Protein AF-X1V1P9-F1 (afdb_monomer_lite)

Structure (mmCIF, N/CA/C/O backbone):
data_AF-X1V1P9-F1
#
_entry.id   AF-X1V1P9-F1
#
loop_
_atom_site.group_PDB
_atom_site.id
_atom_site.type_symbol
_atom_site.label_atom_id
_atom_site.label_alt_id
_atom_site.label_comp_id
_atom_site.label_asym_id
_atom_site.label_entity_id
_atom_site.label_seq_id
_atom_site.pdbx_PDB_ins_code
_atom_site.Cartn_x
_atom_site.Cartn_y
_atom_site.Cartn_z
_atom_site.occupancy
_atom_site.B_iso_or_equiv
_atom_site.auth_seq_id
_atom_site.auth_comp_id
_atom_site.auth_asym_id
_atom_site.auth_atom_id
_atom_site.pdbx_PDB_model_num
ATOM 1 N N . THR A 1 1 ? -10.566 -25.689 -0.972 1.00 53.53 1 THR A N 1
ATOM 2 C CA . THR A 1 1 ? -10.232 -24.341 -0.466 1.00 53.53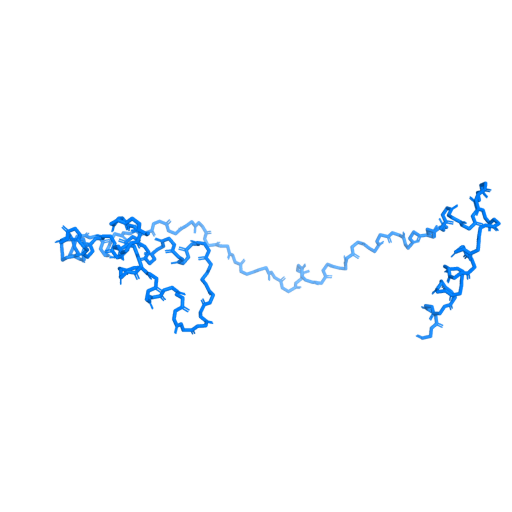 1 THR A CA 1
ATOM 3 C C . THR A 1 1 ? -10.193 -24.392 1.044 1.00 53.53 1 THR A C 1
ATOM 5 O O . THR A 1 1 ? -11.130 -24.889 1.659 1.00 53.53 1 THR A O 1
ATOM 8 N N . GLY A 1 2 ? -9.074 -23.989 1.642 1.00 82.56 2 GLY A N 1
ATOM 9 C CA . GLY A 1 2 ? -8.871 -24.098 3.091 1.00 82.56 2 GLY A CA 1
ATOM 10 C C . GLY A 1 2 ? -9.670 -23.057 3.881 1.00 82.56 2 GLY A C 1
ATOM 11 O O . GLY A 1 2 ? -10.020 -22.000 3.351 1.00 82.56 2 GLY A O 1
ATOM 12 N N . ALA A 1 3 ? -9.921 -23.317 5.167 1.00 80.75 3 ALA A N 1
ATOM 13 C CA . ALA A 1 3 ? -10.615 -22.379 6.061 1.00 80.75 3 ALA A CA 1
ATOM 14 C C . ALA A 1 3 ? -9.954 -20.984 6.081 1.00 80.75 3 ALA A C 1
ATOM 16 O O . ALA A 1 3 ? -10.637 -19.960 6.044 1.00 80.75 3 ALA A O 1
ATOM 17 N 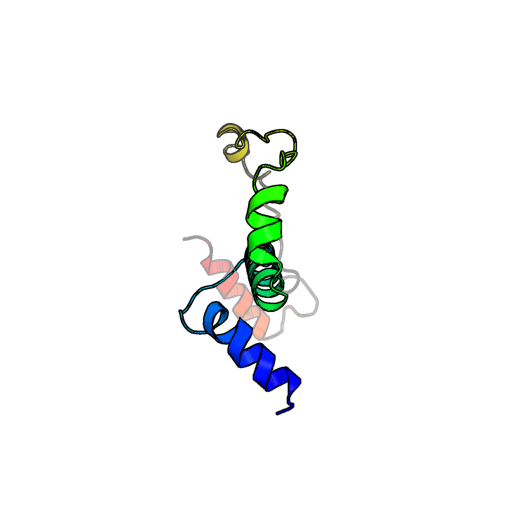N . ILE A 1 4 ? -8.619 -20.953 6.037 1.00 82.31 4 ILE A N 1
ATOM 18 C CA . ILE A 1 4 ? -7.809 -19.729 5.983 1.00 82.31 4 ILE A CA 1
ATOM 19 C C . ILE A 1 4 ? -8.086 -18.938 4.696 1.00 82.31 4 ILE A C 1
ATOM 21 O O . ILE A 1 4 ? -8.318 -17.732 4.726 1.00 82.31 4 ILE A O 1
ATOM 25 N N . GLU A 1 5 ? -8.120 -19.628 3.559 1.00 82.25 5 GLU A N 1
ATOM 26 C CA . GLU A 1 5 ? -8.303 -19.034 2.234 1.00 82.25 5 GLU A CA 1
ATOM 27 C C . GLU A 1 5 ? -9.713 -18.440 2.063 1.00 82.25 5 GLU A C 1
ATOM 29 O O . GLU A 1 5 ? -9.889 -17.338 1.536 1.00 82.25 5 GLU A O 1
ATOM 34 N N . SER A 1 6 ? -10.723 -19.134 2.596 1.00 83.62 6 SER A N 1
ATOM 35 C CA . SER A 1 6 ? -12.103 -18.643 2.705 1.00 83.62 6 SER A CA 1
ATOM 36 C C . SER A 1 6 ? -12.181 -17.347 3.522 1.00 83.62 6 SER A C 1
ATOM 38 O O . SER A 1 6 ? -12.817 -16.379 3.090 1.00 83.62 6 SER A O 1
ATOM 40 N N . ASN A 1 7 ? -11.496 -17.293 4.668 1.00 84.62 7 ASN A N 1
ATOM 41 C CA . ASN A 1 7 ? -11.518 -16.120 5.536 1.00 84.62 7 ASN A CA 1
ATOM 42 C C . ASN A 1 7 ? -10.836 -14.909 4.878 1.00 84.62 7 ASN A C 1
ATOM 44 O O . ASN A 1 7 ? -11.415 -13.823 4.823 1.00 84.62 7 ASN A O 1
ATOM 48 N N . ILE A 1 8 ? -9.658 -15.109 4.276 1.00 82.44 8 ILE A N 1
ATOM 49 C CA . ILE A 1 8 ? -8.938 -14.066 3.524 1.00 82.44 8 ILE A CA 1
ATOM 50 C C . ILE A 1 8 ? -9.813 -13.500 2.399 1.00 82.44 8 ILE A C 1
ATOM 52 O O . ILE A 1 8 ? -9.886 -12.281 2.212 1.00 82.44 8 ILE A O 1
ATOM 56 N N . ASN A 1 9 ? -10.532 -14.359 1.673 1.00 82.19 9 ASN A N 1
ATOM 57 C CA . ASN A 1 9 ? -11.426 -13.910 0.610 1.00 82.19 9 ASN A CA 1
ATOM 58 C C . ASN A 1 9 ? -12.580 -13.035 1.125 1.00 82.19 9 ASN A C 1
ATOM 60 O O . ASN A 1 9 ? -12.898 -12.014 0.505 1.00 82.19 9 ASN A O 1
ATOM 64 N N . LYS A 1 10 ? -13.186 -13.385 2.265 1.00 82.75 10 LYS A N 1
ATOM 65 C CA . LYS A 1 10 ? -14.269 -12.586 2.866 1.00 82.75 10 LYS A CA 1
ATOM 66 C C . LYS A 1 10 ? -13.762 -11.232 3.365 1.00 82.75 10 LYS A C 1
ATOM 68 O O . LYS A 1 10 ? -14.375 -10.198 3.090 1.00 82.75 10 LYS A O 1
ATOM 73 N N . VAL A 1 11 ? -12.622 -11.239 4.049 1.00 81.44 11 VAL A N 1
ATOM 74 C CA . VAL A 1 11 ? -12.079 -10.070 4.747 1.00 81.44 11 VAL A CA 1
ATOM 75 C C . VAL A 1 11 ? -11.400 -9.077 3.797 1.00 81.44 11 VAL A C 1
ATOM 77 O O . VAL A 1 11 ? -11.608 -7.864 3.911 1.00 81.44 11 VAL A O 1
ATOM 80 N N . ILE A 1 12 ? -10.585 -9.580 2.866 1.00 82.56 12 ILE A N 1
ATOM 81 C CA . ILE A 1 12 ? -9.637 -8.775 2.081 1.00 82.56 12 ILE A CA 1
ATOM 82 C C . ILE A 1 12 ? -10.066 -8.708 0.611 1.00 82.56 12 ILE A C 1
ATOM 84 O O . ILE A 1 12 ? -10.162 -7.617 0.041 1.00 82.56 12 ILE A O 1
ATOM 88 N N . ALA A 1 13 ? -10.372 -9.844 -0.025 1.00 81.38 13 ALA A N 1
ATOM 89 C CA . ALA A 1 13 ? -10.554 -9.888 -1.482 1.00 81.38 13 ALA A CA 1
ATOM 90 C C . ALA A 1 13 ? -11.738 -9.043 -1.984 1.00 81.38 13 ALA A C 1
ATOM 92 O O . ALA A 1 13 ? -11.673 -8.484 -3.082 1.00 81.38 13 ALA A O 1
ATOM 93 N N . SER A 1 14 ? -12.788 -8.879 -1.173 1.00 78.19 14 SER A N 1
ATOM 94 C CA . SER A 1 14 ? -13.931 -8.010 -1.486 1.00 78.19 14 SER A CA 1
ATOM 95 C C . SER A 1 14 ? -13.532 -6.544 -1.701 1.00 78.19 14 SER A C 1
ATOM 97 O O . SER A 1 14 ? -14.086 -5.883 -2.579 1.00 78.19 14 SER A O 1
ATOM 99 N N . ARG A 1 15 ? -12.540 -6.042 -0.953 1.00 76.81 15 ARG A N 1
ATOM 100 C CA . ARG A 1 15 ? -12.016 -4.673 -1.087 1.00 76.81 15 ARG A CA 1
ATOM 101 C C . ARG A 1 15 ? -10.963 -4.539 -2.182 1.00 76.81 15 ARG A C 1
ATOM 103 O O . ARG A 1 15 ? -10.900 -3.494 -2.818 1.00 76.81 15 ARG A O 1
ATOM 110 N N . PHE A 1 16 ? -10.165 -5.579 -2.409 1.00 77.94 16 PHE A N 1
ATOM 111 C CA . PHE A 1 16 ? -9.043 -5.528 -3.348 1.00 77.94 16 PHE A CA 1
ATOM 112 C C . PHE A 1 16 ? -9.420 -5.850 -4.795 1.00 77.94 16 PHE A C 1
ATOM 114 O O . PHE A 1 16 ? -8.920 -5.195 -5.701 1.00 77.94 16 PHE A O 1
ATOM 121 N N . LYS A 1 17 ? -10.283 -6.847 -5.033 1.00 72.88 17 LYS A N 1
ATOM 122 C CA . LYS A 1 17 ? -10.514 -7.393 -6.384 1.00 72.88 17 LYS A CA 1
ATOM 123 C C . LYS A 1 17 ? -11.822 -6.949 -7.043 1.00 72.88 17 LYS A C 1
ATOM 125 O O . LYS A 1 17 ? -11.896 -6.929 -8.264 1.00 72.88 17 LYS A O 1
ATOM 130 N N . LYS A 1 18 ? -12.861 -6.580 -6.288 1.00 66.62 18 LYS A N 1
ATOM 131 C CA . LYS A 1 18 ? -14.224 -6.435 -6.846 1.00 66.62 18 LYS A CA 1
ATOM 132 C C . LYS A 1 18 ? -14.541 -5.100 -7.547 1.00 66.62 18 LYS A C 1
ATOM 134 O O . LYS A 1 18 ? -15.692 -4.889 -7.904 1.00 66.62 18 LYS A O 1
ATOM 139 N N . ARG A 1 19 ? -13.582 -4.183 -7.737 1.00 63.44 19 ARG A N 1
ATOM 140 C CA . ARG A 1 19 ? -13.871 -2.828 -8.271 1.00 63.44 19 ARG A CA 1
ATOM 141 C C . ARG A 1 19 ? -12.979 -2.345 -9.421 1.00 63.44 19 ARG A C 1
ATOM 143 O O . ARG A 1 19 ? -12.952 -1.149 -9.677 1.00 63.44 19 ARG A O 1
ATOM 150 N N . GLY A 1 20 ? -12.218 -3.222 -10.083 1.00 69.12 20 GLY A N 1
ATOM 151 C CA . GLY A 1 20 ? -11.281 -2.784 -11.134 1.00 69.12 20 GLY A CA 1
ATOM 152 C C . GLY A 1 20 ? -10.197 -1.821 -10.621 1.00 69.12 20 GLY A C 1
ATOM 153 O O . GLY A 1 20 ? -9.628 -1.053 -11.384 1.00 69.12 20 GLY A O 1
ATOM 154 N N . MET A 1 21 ? -9.937 -1.834 -9.310 1.00 74.25 21 MET A N 1
ATOM 155 C CA . MET A 1 21 ? -8.963 -0.963 -8.659 1.00 74.25 21 MET A CA 1
ATOM 156 C C . MET A 1 21 ? -7.589 -1.629 -8.661 1.00 74.25 21 MET A C 1
ATOM 158 O O . MET A 1 21 ? -7.439 -2.754 -8.185 1.00 74.25 21 MET A O 1
ATOM 162 N N . SER A 1 22 ? -6.574 -0.912 -9.137 1.00 74.94 22 SER A N 1
ATOM 163 C CA . SER A 1 22 ? -5.168 -1.285 -8.985 1.00 74.94 22 SER A CA 1
ATOM 164 C C . SER A 1 22 ? -4.554 -0.525 -7.812 1.00 74.94 22 SER A C 1
ATOM 166 O O . SER A 1 22 ? -4.547 0.706 -7.797 1.00 74.94 22 SER A O 1
ATOM 168 N N . TRP A 1 23 ? -4.007 -1.247 -6.837 1.00 82.69 23 TRP A N 1
ATOM 169 C CA . TRP A 1 23 ? -3.345 -0.652 -5.676 1.00 82.69 23 TRP A CA 1
ATOM 170 C C . TRP A 1 23 ? -1.829 -0.729 -5.832 1.00 82.69 23 TRP A C 1
ATOM 172 O O . TRP A 1 23 ? -1.285 -1.779 -6.174 1.00 82.69 23 TRP A O 1
ATOM 182 N N . SER A 1 24 ? -1.121 0.359 -5.516 1.00 88.50 24 SER A N 1
ATOM 183 C CA . SER A 1 24 ? 0.329 0.279 -5.317 1.00 88.50 24 SER A CA 1
ATOM 184 C C . SER A 1 24 ? 0.638 -0.636 -4.126 1.00 88.50 24 SER A C 1
ATOM 186 O O . SER A 1 24 ? -0.165 -0.740 -3.196 1.00 88.50 24 SER A O 1
ATOM 188 N N . LYS A 1 25 ? 1.821 -1.267 -4.095 1.00 88.00 25 LYS A N 1
ATOM 189 C CA . LYS A 1 25 ? 2.229 -2.138 -2.969 1.00 88.00 25 LYS A CA 1
ATOM 190 C C . LYS A 1 25 ? 2.089 -1.436 -1.611 1.00 88.00 25 LYS A C 1
ATOM 192 O O . LYS A 1 25 ? 1.616 -2.033 -0.650 1.00 88.00 25 LYS A O 1
ATOM 197 N N . LYS A 1 26 ? 2.447 -0.146 -1.548 1.00 89.38 26 LYS A N 1
ATOM 198 C CA . LYS A 1 26 ? 2.312 0.674 -0.334 1.00 89.38 26 LYS A CA 1
ATOM 199 C C . LYS A 1 26 ? 0.847 0.899 0.050 1.00 89.38 26 LYS A C 1
ATOM 201 O O . LYS A 1 26 ? 0.507 0.741 1.217 1.00 89.38 26 LYS A O 1
ATOM 206 N N . GLY A 1 27 ? -0.014 1.225 -0.917 1.00 87.19 27 GLY A N 1
ATOM 207 C CA . GLY A 1 27 ? -1.447 1.420 -0.673 1.00 87.19 27 GLY A CA 1
ATOM 208 C C . GLY A 1 27 ? -2.143 0.136 -0.219 1.00 87.19 27 GLY A C 1
ATOM 209 O O . GLY A 1 27 ? -2.916 0.156 0.735 1.00 87.19 27 GLY A O 1
ATOM 210 N N . ALA A 1 28 ? -1.797 -0.995 -0.837 1.00 89.06 28 ALA A N 1
ATOM 211 C CA . ALA A 1 28 ? -2.280 -2.313 -0.440 1.00 89.06 28 ALA A CA 1
ATOM 212 C C . ALA A 1 28 ? -1.913 -2.647 1.014 1.00 89.06 28 ALA A C 1
ATOM 214 O O . ALA A 1 28 ? -2.766 -3.054 1.799 1.00 89.06 28 ALA A O 1
ATOM 215 N N . LEU A 1 29 ? -0.653 -2.424 1.389 1.00 90.50 29 LEU A N 1
ATOM 216 C CA . LEU A 1 29 ? -0.166 -2.693 2.740 1.00 90.50 29 LEU A CA 1
ATOM 217 C C . LEU A 1 29 ? -0.839 -1.791 3.785 1.00 90.50 29 LEU A C 1
ATOM 219 O O . LEU A 1 29 ? -1.216 -2.269 4.852 1.00 90.50 29 LEU A O 1
ATOM 223 N N . ALA A 1 30 ? -1.045 -0.509 3.471 1.00 88.81 30 ALA A N 1
ATOM 224 C CA . ALA A 1 30 ? -1.767 0.408 4.351 1.00 88.81 30 ALA A CA 1
ATOM 225 C C . ALA A 1 30 ? -3.218 -0.050 4.590 1.00 88.81 30 ALA A C 1
ATOM 227 O O . ALA A 1 30 ? -3.675 -0.083 5.731 1.00 88.81 30 ALA A O 1
ATOM 228 N N . LEU A 1 31 ? -3.921 -0.470 3.534 1.00 88.31 31 LEU A N 1
ATOM 229 C CA . LEU A 1 31 ? -5.282 -1.004 3.647 1.00 88.31 31 LEU A CA 1
ATOM 230 C C . LEU A 1 31 ? -5.348 -2.300 4.459 1.00 88.31 31 LEU A C 1
ATOM 232 O O . LEU A 1 31 ? -6.293 -2.487 5.225 1.00 88.31 31 LEU A O 1
ATOM 236 N N . LEU A 1 32 ? -4.365 -3.187 4.290 1.00 90.31 32 LEU A N 1
ATOM 237 C CA . LEU A 1 32 ? -4.268 -4.425 5.062 1.00 90.31 32 LEU A CA 1
ATOM 238 C C . LEU A 1 32 ? -4.130 -4.139 6.555 1.00 90.31 32 LEU A C 1
ATOM 240 O O . LEU A 1 32 ? -4.906 -4.685 7.331 1.00 90.31 32 LEU A O 1
ATOM 244 N N . LYS A 1 33 ? -3.231 -3.227 6.939 1.00 89.88 33 LYS A N 1
ATOM 245 C CA . LYS A 1 33 ? -3.049 -2.831 8.343 1.00 89.88 33 LYS A CA 1
ATOM 246 C C . LYS A 1 33 ? -4.326 -2.275 8.968 1.00 89.88 33 LYS A C 1
ATOM 248 O O . LYS A 1 33 ? -4.665 -2.625 10.088 1.00 89.88 33 LYS A O 1
ATOM 253 N N . VAL A 1 34 ? -5.066 -1.445 8.231 1.00 89.12 34 VAL A N 1
ATOM 254 C CA . VAL A 1 34 ? -6.368 -0.934 8.696 1.00 89.12 34 VAL A CA 1
ATOM 255 C C . VAL A 1 34 ? -7.370 -2.073 8.892 1.00 89.12 34 VAL A C 1
ATOM 257 O O . VAL A 1 34 ? -8.127 -2.085 9.854 1.00 89.12 34 VAL A O 1
ATOM 260 N N . LYS A 1 35 ? -7.408 -3.045 7.976 1.00 88.94 35 LYS A N 1
ATOM 261 C CA . LYS A 1 35 ? -8.312 -4.194 8.103 1.00 88.94 35 LYS A CA 1
ATOM 262 C C . LYS A 1 35 ? -7.948 -5.098 9.276 1.00 88.94 35 LYS A C 1
ATOM 264 O O . LYS A 1 35 ? -8.852 -5.555 9.963 1.00 88.94 35 LYS A O 1
ATOM 269 N N . GLU A 1 36 ? -6.663 -5.328 9.492 1.00 90.62 36 GLU A N 1
ATOM 270 C CA . GLU A 1 36 ? -6.128 -6.099 10.611 1.00 90.62 36 GLU A CA 1
ATOM 271 C C . GLU A 1 36 ? -6.550 -5.502 11.960 1.00 90.62 36 GLU A C 1
ATOM 273 O O . GLU A 1 36 ? -7.161 -6.204 12.761 1.00 90.62 36 GLU A O 1
ATOM 278 N N . THR A 1 37 ? -6.356 -4.196 12.176 1.00 90.31 37 THR A N 1
ATOM 279 C CA . THR A 1 37 ? -6.735 -3.542 13.444 1.00 90.31 37 THR A CA 1
ATOM 280 C C . THR A 1 37 ? -8.242 -3.554 13.698 1.00 90.31 37 THR A C 1
ATOM 282 O O . THR A 1 37 ? -8.670 -3.677 14.844 1.00 90.31 37 THR A O 1
ATOM 285 N N . ILE A 1 38 ? -9.064 -3.486 12.645 1.00 90.12 38 ILE A N 1
ATOM 286 C CA . ILE A 1 38 ? -10.524 -3.634 12.761 1.00 90.12 38 ILE A CA 1
ATOM 287 C C . ILE A 1 38 ? -10.900 -5.046 13.226 1.00 90.12 38 ILE A C 1
ATOM 289 O O . ILE A 1 38 ? -11.759 -5.192 14.090 1.00 90.12 38 ILE A O 1
ATOM 293 N N . ILE A 1 39 ? -10.275 -6.085 12.668 1.00 89.31 39 ILE A N 1
ATOM 294 C CA . ILE A 1 39 ? -10.582 -7.485 13.011 1.00 89.31 39 ILE A CA 1
ATOM 295 C C . ILE A 1 39 ? -10.095 -7.829 14.413 1.00 89.31 39 ILE A C 1
ATOM 297 O O . ILE A 1 39 ? -10.784 -8.545 15.134 1.00 89.31 39 ILE A O 1
ATOM 301 N N . ASN A 1 40 ? -8.944 -7.286 14.806 1.00 91.31 40 ASN A N 1
ATOM 302 C CA . ASN A 1 40 ? -8.397 -7.463 16.146 1.00 91.31 40 ASN A CA 1
ATOM 303 C C . ASN A 1 40 ? -9.178 -6.668 17.211 1.00 91.31 40 ASN A C 1
ATOM 305 O O . ASN A 1 40 ? -8.906 -6.818 18.396 1.00 91.31 40 ASN A O 1
ATOM 309 N N . GLY A 1 41 ? -10.143 -5.820 16.820 1.00 93.12 41 GLY A N 1
ATOM 310 C CA . GLY A 1 41 ? -10.900 -4.967 17.745 1.00 93.12 41 GLY A CA 1
ATOM 311 C C . GLY A 1 41 ? -10.088 -3.798 18.315 1.00 93.12 41 GLY A C 1
ATOM 312 O O . GLY A 1 41 ? -10.527 -3.114 19.232 1.00 93.12 41 GLY A O 1
ATOM 313 N N . GLU A 1 42 ? -8.907 -3.541 17.760 1.00 93.19 42 GLU A N 1
ATOM 314 C CA . GLU A 1 42 ? -7.970 -2.511 18.217 1.00 93.19 42 GLU A CA 1
ATOM 315 C C . GLU A 1 42 ? -8.187 -1.169 17.509 1.00 93.19 42 GLU A C 1
ATOM 317 O O . GLU A 1 42 ? -7.507 -0.188 17.814 1.00 93.19 42 GLU A O 1
ATOM 322 N N . TRP A 1 43 ? -9.125 -1.115 16.557 1.00 91.06 43 TRP A N 1
ATOM 323 C CA . TRP A 1 43 ? -9.388 0.066 15.740 1.00 91.06 43 TRP A CA 1
ATOM 324 C C . TRP A 1 43 ? -9.658 1.315 16.577 1.00 91.06 43 TRP A C 1
ATOM 326 O O . TRP A 1 43 ? -9.016 2.337 16.353 1.00 91.06 43 TRP A O 1
ATOM 336 N N . ASP A 1 44 ? -10.560 1.241 17.557 1.00 90.81 44 ASP A N 1
ATOM 337 C CA . ASP A 1 44 ? -10.919 2.399 18.382 1.00 90.81 44 ASP A CA 1
ATOM 338 C C . ASP A 1 44 ? -9.754 2.880 19.250 1.00 90.81 44 ASP A C 1
ATOM 340 O O . ASP A 1 44 ? -9.550 4.086 19.410 1.00 90.81 44 ASP A O 1
ATOM 344 N N . THR A 1 45 ? -8.965 1.946 19.785 1.00 90.06 45 THR A N 1
ATOM 345 C CA . THR A 1 45 ? -7.769 2.253 20.575 1.00 90.06 45 THR A CA 1
ATOM 346 C C . THR A 1 45 ? -6.729 2.947 19.706 1.00 90.06 45 THR A C 1
ATOM 348 O O . THR A 1 45 ? -6.281 4.040 20.048 1.00 90.06 45 THR A O 1
ATOM 351 N N . TRP A 1 46 ? -6.404 2.361 18.552 1.00 87.88 46 TRP A N 1
ATOM 352 C CA . TRP A 1 46 ? -5.468 2.929 17.583 1.00 87.88 46 TRP A CA 1
ATOM 353 C C . TRP A 1 46 ? -5.933 4.300 17.079 1.00 87.88 46 TRP A C 1
ATOM 355 O O . TRP A 1 46 ? -5.143 5.237 16.995 1.00 87.88 46 TRP A O 1
ATOM 365 N N . TRP A 1 47 ? -7.226 4.460 16.790 1.00 85.75 47 TRP A N 1
ATOM 366 C CA . TRP A 1 47 ? -7.780 5.718 16.290 1.00 85.75 47 TRP A CA 1
ATOM 367 C C . TRP A 1 47 ? -7.639 6.865 17.294 1.00 85.75 47 TRP A C 1
ATOM 369 O O . TRP A 1 47 ? -7.391 8.002 16.891 1.00 85.75 47 TRP A O 1
ATOM 379 N N . LYS A 1 48 ? -7.780 6.576 18.592 1.00 87.00 48 LYS A N 1
ATOM 380 C CA . LYS A 1 48 ? -7.677 7.573 19.667 1.00 87.00 48 LYS A CA 1
ATOM 381 C C . LYS A 1 48 ? -6.234 7.922 20.028 1.00 87.00 48 LYS A C 1
ATOM 383 O O . LYS A 1 48 ? -5.977 9.065 20.382 1.00 87.00 48 LYS A O 1
ATOM 388 N N . THR A 1 49 ? -5.308 6.967 19.968 1.00 84.94 49 THR A N 1
ATOM 389 C CA . THR A 1 49 ? -3.923 7.168 20.438 1.00 84.94 49 THR A CA 1
ATOM 390 C C . THR A 1 49 ? -2.940 7.468 19.314 1.00 84.94 49 THR A C 1
ATOM 392 O O . THR A 1 49 ? -2.001 8.243 19.491 1.00 84.94 49 THR A O 1
ATOM 395 N N . GLU A 1 50 ? -3.134 6.853 18.152 1.00 79.00 50 GLU A N 1
ATOM 396 C CA . GLU A 1 50 ? -2.114 6.781 17.113 1.00 79.00 50 GLU A CA 1
ATOM 397 C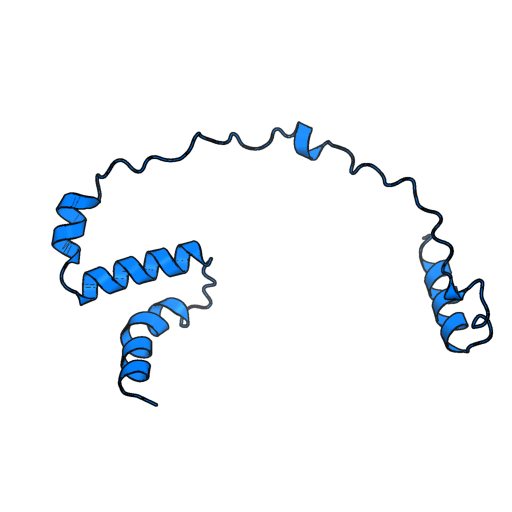 C . GLU A 1 50 ? -2.338 7.781 15.979 1.00 79.00 50 GLU A C 1
ATOM 399 O O . GLU A 1 50 ? -1.389 8.186 15.309 1.00 79.00 50 GLU A O 1
ATOM 404 N N . ARG A 1 51 ? -3.592 8.184 15.745 1.00 73.06 51 ARG A N 1
ATOM 405 C CA . ARG A 1 51 ? -3.973 9.032 14.604 1.00 73.06 51 ARG A CA 1
ATOM 406 C C . ARG A 1 51 ? -3.204 10.351 14.565 1.00 73.06 51 ARG A C 1
ATOM 408 O O . ARG A 1 51 ? -2.865 10.827 13.485 1.00 73.06 51 ARG A O 1
ATO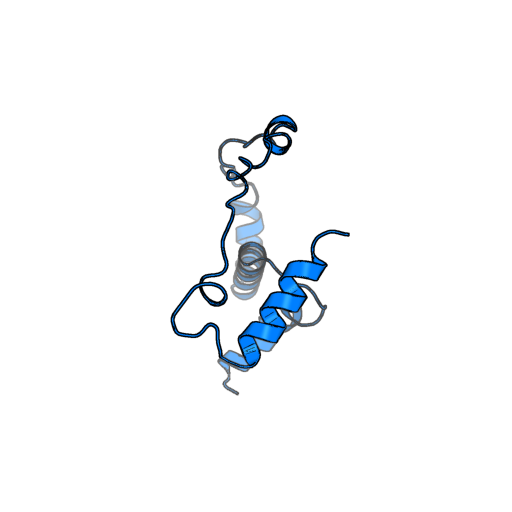M 415 N N . GLU A 1 52 ? -2.943 10.925 15.734 1.00 76.12 52 GLU A N 1
ATOM 416 C CA . GLU A 1 52 ? -2.230 12.194 15.891 1.00 76.12 52 GLU A CA 1
ATOM 417 C C . GLU A 1 52 ? -0.715 12.020 16.025 1.00 76.12 52 GLU A C 1
ATOM 419 O O . GLU A 1 52 ? 0.002 13.009 16.206 1.00 76.12 52 GLU A O 1
ATOM 424 N N . ARG A 1 53 ? -0.185 10.789 15.916 1.00 76.69 53 ARG A N 1
ATOM 425 C CA . ARG A 1 53 ? 1.266 10.605 15.945 1.00 76.69 53 ARG A CA 1
ATOM 426 C C . ARG A 1 53 ? 1.896 11.440 14.849 1.00 76.69 53 ARG A C 1
ATOM 428 O O . ARG A 1 53 ? 1.552 11.333 13.673 1.00 76.69 53 ARG A O 1
ATOM 435 N N . ASN A 1 54 ? 2.864 12.253 15.259 1.00 72.19 54 ASN A N 1
ATOM 436 C CA . ASN A 1 54 ? 3.654 13.050 14.347 1.00 72.19 54 ASN A CA 1
ATOM 437 C C . ASN A 1 54 ? 4.429 12.101 13.423 1.00 72.19 54 ASN A C 1
ATOM 439 O O . ASN A 1 54 ? 5.462 11.535 13.793 1.00 72.19 54 ASN A O 1
ATOM 443 N N . ILE A 1 55 ? 3.893 11.878 12.222 1.00 73.75 55 ILE A N 1
ATOM 444 C CA . ILE A 1 55 ? 4.599 11.143 11.183 1.00 73.75 55 ILE A CA 1
ATOM 445 C C . ILE A 1 55 ? 5.778 12.028 10.810 1.00 73.75 55 ILE A C 1
ATOM 447 O O . ILE A 1 55 ? 5.594 13.089 10.215 1.00 73.75 55 ILE A O 1
ATOM 451 N N . LYS A 1 56 ? 6.993 11.591 11.154 1.00 75.94 56 LYS A N 1
ATOM 452 C CA . LYS A 1 56 ? 8.220 12.216 10.660 1.00 75.94 56 LYS A CA 1
ATOM 453 C C . LYS A 1 56 ? 8.267 12.012 9.150 1.00 75.94 56 LYS A C 1
ATOM 455 O O . LYS A 1 56 ? 8.810 11.025 8.655 1.00 75.94 56 LYS A O 1
ATOM 460 N N . VAL A 1 57 ? 7.641 12.920 8.411 1.00 71.19 57 VAL A N 1
ATOM 461 C CA . VAL A 1 57 ? 7.780 12.978 6.964 1.00 71.19 57 VAL A CA 1
ATOM 462 C C . VAL A 1 57 ? 9.251 13.292 6.714 1.00 71.19 57 VAL A C 1
ATOM 464 O O . VAL A 1 57 ? 9.799 14.235 7.285 1.00 71.19 57 VAL A O 1
ATOM 467 N N . GLY A 1 58 ? 9.930 12.446 5.934 1.00 70.50 58 GLY A N 1
ATOM 468 C CA . GLY A 1 58 ? 11.314 12.710 5.542 1.00 70.50 58 GLY A CA 1
ATOM 469 C C . GLY A 1 58 ? 11.435 14.097 4.905 1.00 70.50 58 GLY A C 1
ATOM 470 O O . GLY A 1 58 ? 10.437 14.650 4.444 1.00 70.50 58 GLY A O 1
ATOM 471 N N . LYS A 1 59 ? 12.653 14.660 4.880 1.00 78.69 59 LYS A N 1
ATOM 472 C CA . LYS A 1 59 ? 12.912 15.994 4.310 1.00 78.69 59 LYS A CA 1
ATOM 473 C C . LYS A 1 59 ? 12.140 16.169 2.997 1.00 78.69 59 LYS A C 1
ATOM 475 O O . LYS A 1 59 ? 12.280 15.338 2.097 1.00 78.69 59 LYS A O 1
ATOM 480 N N . TYR A 1 60 ? 11.322 17.222 2.926 1.00 78.12 60 TYR A N 1
ATOM 481 C CA . TYR A 1 60 ? 10.562 17.568 1.730 1.00 78.12 60 TYR A CA 1
ATOM 482 C C . TYR A 1 60 ? 11.511 17.588 0.530 1.00 78.12 60 TYR A C 1
ATOM 484 O O . TYR A 1 60 ? 12.498 18.324 0.521 1.00 78.12 60 TYR A O 1
ATOM 492 N N . LYS A 1 61 ? 11.236 16.731 -0.455 1.00 77.94 61 LYS A N 1
ATOM 493 C CA . LYS A 1 61 ? 11.934 16.763 -1.735 1.00 77.94 61 LYS A CA 1
ATOM 494 C C . LYS A 1 61 ? 11.139 17.712 -2.622 1.00 77.94 61 LYS A C 1
ATOM 496 O O . LYS A 1 61 ? 10.006 17.358 -2.956 1.00 77.94 61 LYS A O 1
ATOM 501 N N . PRO A 1 62 ? 11.670 18.898 -2.964 1.00 82.12 62 PRO A N 1
ATOM 502 C CA . PRO A 1 62 ? 10.979 19.766 -3.899 1.00 82.12 62 PRO A CA 1
ATOM 503 C C . PRO A 1 62 ? 10.749 19.011 -5.214 1.00 82.12 62 PRO A C 1
ATOM 505 O O . PRO A 1 62 ? 11.559 18.144 -5.569 1.00 82.12 62 PRO A O 1
ATOM 508 N N . PRO A 1 63 ? 9.651 19.305 -5.932 1.00 80.31 63 PRO A N 1
ATOM 509 C CA . PRO A 1 63 ? 9.486 18.804 -7.286 1.00 80.31 63 PRO A CA 1
ATOM 510 C C . PRO A 1 63 ? 10.726 19.179 -8.100 1.00 80.31 63 PRO A C 1
ATOM 512 O O . PRO A 1 63 ? 11.287 20.264 -7.926 1.00 80.31 63 PRO A O 1
ATOM 515 N N . LEU A 1 64 ? 11.178 18.259 -8.954 1.00 79.75 64 LEU A N 1
ATOM 516 C CA . LEU A 1 64 ? 12.321 18.515 -9.823 1.00 79.75 64 LEU A CA 1
ATOM 517 C C . LEU A 1 64 ? 12.037 19.789 -10.639 1.00 79.75 64 LEU A C 1
ATOM 519 O O . LEU A 1 64 ? 10.967 19.877 -11.249 1.00 79.75 64 LEU A O 1
ATOM 523 N N . PRO A 1 65 ? 12.947 20.782 -10.647 1.00 83.50 65 PRO A N 1
ATOM 524 C CA . PRO A 1 65 ? 12.799 21.963 -11.484 1.00 83.50 65 PRO A CA 1
ATOM 525 C C . PRO A 1 65 ? 12.556 21.573 -12.943 1.00 83.50 65 PRO A C 1
ATOM 527 O O . PRO A 1 65 ? 13.117 20.586 -13.419 1.00 83.50 65 PRO A O 1
ATOM 530 N N . ALA A 1 66 ? 11.804 22.385 -13.693 1.00 76.88 66 ALA A N 1
ATOM 531 C CA . ALA A 1 66 ? 11.613 22.173 -15.133 1.00 76.88 66 ALA A CA 1
ATOM 532 C C . ALA A 1 66 ? 12.955 22.032 -15.884 1.00 76.88 66 ALA A C 1
ATOM 534 O O . ALA A 1 66 ? 13.050 21.289 -16.853 1.00 76.88 66 ALA A O 1
ATOM 535 N N . ALA A 1 67 ? 14.016 22.680 -15.390 1.00 75.00 67 ALA A N 1
ATOM 536 C CA . ALA A 1 67 ? 15.380 22.539 -15.896 1.00 75.00 67 ALA A CA 1
ATOM 537 C C . ALA A 1 67 ? 15.917 21.092 -15.855 1.00 75.00 67 ALA A C 1
ATOM 539 O O . ALA A 1 67 ? 16.657 20.701 -16.749 1.00 75.00 67 ALA A O 1
ATOM 540 N N . CYS A 1 68 ? 15.512 20.270 -14.881 1.00 65.62 68 CYS A N 1
ATOM 541 C CA . CYS A 1 68 ? 15.889 18.854 -14.818 1.00 65.62 68 CYS A CA 1
ATOM 542 C C . CYS A 1 68 ? 15.230 18.009 -15.918 1.00 65.62 68 CYS A C 1
ATOM 544 O O . CYS A 1 68 ? 15.762 16.960 -16.261 1.00 65.62 68 CYS A O 1
ATOM 546 N N . PHE A 1 69 ? 14.102 18.463 -16.474 1.00 68.69 69 PHE A N 1
ATOM 547 C CA . PHE A 1 69 ? 13.439 17.846 -17.630 1.00 68.69 69 PHE A CA 1
ATOM 548 C C . PHE A 1 69 ? 13.938 18.405 -18.968 1.00 68.69 69 PHE A C 1
ATOM 550 O O . PHE A 1 69 ? 13.724 17.789 -20.003 1.00 68.69 69 PHE A O 1
ATOM 557 N N . LYS A 1 70 ? 14.610 19.565 -18.944 1.00 68.94 70 LYS A N 1
ATOM 558 C CA . LYS A 1 70 ? 15.316 20.157 -20.092 1.00 68.94 70 LYS A CA 1
ATOM 559 C C . LYS A 1 70 ? 16.738 19.636 -20.250 1.00 68.94 70 LYS A C 1
ATOM 561 O O . LYS A 1 70 ? 17.449 20.113 -21.127 1.00 68.94 70 LYS A O 1
ATOM 566 N N . LYS A 1 71 ? 17.179 18.717 -19.385 1.00 63.16 71 LYS A N 1
ATOM 567 C CA . LYS A 1 71 ? 18.425 18.009 -19.629 1.00 63.16 71 LYS A CA 1
ATOM 568 C C . LYS A 1 71 ? 18.171 17.210 -20.896 1.00 63.16 71 LYS A C 1
ATOM 570 O O . LYS A 1 71 ? 17.428 16.231 -20.853 1.00 63.16 71 LYS A O 1
ATOM 575 N N . GLU A 1 72 ? 18.688 17.713 -22.013 1.00 61.47 72 GLU A N 1
ATOM 576 C CA . GLU A 1 72 ? 18.793 16.947 -23.242 1.00 61.47 72 GLU A CA 1
ATOM 577 C C . GLU A 1 72 ? 19.296 15.580 -22.804 1.00 61.47 72 GLU A C 1
ATOM 579 O O . GLU A 1 72 ? 20.271 15.493 -22.047 1.00 61.47 72 GLU A O 1
ATOM 584 N N . THR A 1 73 ? 18.547 14.524 -23.137 1.00 58.25 73 THR A N 1
ATOM 585 C CA . THR A 1 73 ? 19.069 13.165 -23.044 1.00 58.25 73 THR A CA 1
ATOM 586 C C . THR A 1 73 ? 20.461 13.284 -23.622 1.00 58.25 73 THR A C 1
ATOM 588 O O . THR A 1 73 ? 20.536 13.743 -24.762 1.00 58.25 73 THR A O 1
ATOM 591 N N . GLU A 1 74 ? 21.516 13.023 -22.829 1.00 56.41 74 GLU A N 1
ATOM 592 C CA . GLU A 1 74 ? 22.888 12.923 -23.333 1.00 56.41 74 GLU A CA 1
ATOM 593 C C . GLU A 1 74 ? 22.718 12.141 -24.617 1.00 56.41 74 GLU A C 1
ATOM 595 O O . GLU A 1 74 ? 22.305 10.974 -24.560 1.00 56.41 74 GLU A O 1
ATOM 600 N N . THR A 1 75 ? 22.781 12.849 -25.748 1.00 55.28 75 THR A N 1
ATOM 601 C CA . THR A 1 75 ? 22.408 12.269 -27.024 1.00 55.28 75 THR A CA 1
ATOM 602 C C . THR A 1 75 ? 23.581 11.372 -27.227 1.00 55.28 75 THR A C 1
ATOM 604 O O . THR A 1 75 ? 24.659 11.839 -27.583 1.00 55.28 75 THR A O 1
ATOM 607 N N . SER A 1 76 ? 23.399 10.125 -26.785 1.00 58.91 76 SER A N 1
ATOM 608 C CA . SER A 1 76 ? 24.396 9.081 -26.867 1.00 58.91 76 SER A CA 1
ATOM 609 C C . SER A 1 76 ? 24.847 9.205 -28.303 1.00 58.91 76 SER A C 1
ATOM 611 O O . SER A 1 76 ? 23.954 9.147 -29.158 1.00 58.91 76 SER A O 1
ATOM 613 N N . PRO A 1 77 ? 26.122 9.586 -28.537 1.00 58.56 77 PRO A N 1
ATOM 614 C CA . PRO A 1 77 ? 26.571 10.072 -29.837 1.00 58.56 77 PRO A CA 1
ATOM 615 C C . PRO A 1 77 ? 26.009 9.092 -30.828 1.00 58.56 77 PRO A C 1
ATOM 617 O O . PRO A 1 77 ? 26.303 7.922 -30.604 1.00 58.56 77 PRO A O 1
ATOM 620 N N . LEU A 1 78 ? 25.102 9.536 -31.723 1.00 56.81 78 LEU A N 1
ATOM 621 C CA . LEU A 1 78 ? 24.280 8.666 -32.573 1.00 56.81 78 LEU A CA 1
ATOM 622 C C . LEU A 1 78 ? 25.166 7.508 -32.979 1.00 56.81 78 LEU A C 1
ATOM 624 O O . LEU A 1 78 ? 26.067 7.692 -33.795 1.00 56.81 78 LEU A O 1
ATOM 628 N N . ILE A 1 79 ? 25.036 6.382 -32.271 1.00 57.34 79 ILE A N 1
ATOM 629 C CA . ILE A 1 79 ? 26.008 5.326 -32.468 1.00 57.34 79 ILE A CA 1
ATOM 630 C C . ILE A 1 79 ? 25.601 4.857 -33.845 1.00 57.34 79 ILE A C 1
ATOM 632 O O . ILE A 1 79 ? 24.468 4.407 -34.024 1.00 57.34 79 ILE A O 1
ATOM 636 N N . GLU A 1 80 ? 26.475 5.045 -34.827 1.00 56.97 80 GLU A N 1
ATOM 637 C CA . GLU A 1 80 ? 26.358 4.373 -36.108 1.00 56.97 80 GLU A CA 1
ATOM 638 C C . GLU A 1 80 ? 26.513 2.880 -35.803 1.00 56.97 80 GLU A C 1
ATOM 640 O O . GLU A 1 80 ? 27.584 2.284 -35.914 1.00 56.97 80 GLU A O 1
ATOM 645 N N . VAL A 1 81 ? 25.444 2.278 -35.277 1.00 63.88 81 VAL A N 1
ATOM 646 C CA . VAL A 1 81 ? 25.386 0.863 -34.969 1.00 63.88 81 VAL A CA 1
ATOM 647 C C . VAL A 1 81 ? 25.227 0.191 -36.317 1.00 63.88 81 VAL A C 1
ATOM 649 O O . VAL A 1 81 ? 24.124 0.037 -36.838 1.00 63.88 81 VAL A O 1
ATOM 652 N N . SER A 1 82 ? 26.353 -0.203 -36.900 1.00 65.25 82 SER A N 1
ATOM 653 C CA . SER A 1 82 ? 26.344 -1.182 -37.975 1.00 65.25 82 SER A CA 1
ATOM 654 C C . SER A 1 82 ? 25.758 -2.476 -37.412 1.00 65.25 82 SER A C 1
ATOM 656 O O . SER A 1 82 ? 26.260 -3.016 -36.424 1.00 65.25 82 SER A O 1
ATOM 658 N N . LEU A 1 83 ? 24.652 -2.951 -37.988 1.00 74.44 83 LEU A N 1
ATOM 659 C CA . LEU A 1 83 ? 24.049 -4.221 -37.596 1.00 74.44 83 LEU A CA 1
ATOM 660 C C . LEU A 1 83 ? 25.056 -5.341 -37.911 1.00 74.44 83 LEU A C 1
ATOM 662 O O . LEU A 1 83 ? 25.311 -5.585 -39.089 1.00 74.44 83 LEU A O 1
ATOM 666 N N . PRO A 1 84 ? 25.590 -6.080 -36.921 1.00 71.44 84 PRO A N 1
ATOM 667 C CA . PRO A 1 84 ? 26.614 -7.103 -37.168 1.00 71.44 84 PRO A CA 1
ATOM 668 C C . PRO A 1 84 ? 26.101 -8.255 -38.047 1.00 71.44 84 PRO A C 1
ATOM 670 O O . PRO A 1 84 ? 26.872 -8.966 -38.679 1.00 71.44 84 PRO A O 1
ATOM 673 N N . ALA A 1 85 ? 24.779 -8.419 -38.144 1.00 75.00 85 ALA A N 1
ATOM 674 C CA . ALA A 1 85 ? 24.150 -9.345 -39.081 1.00 75.00 85 ALA A CA 1
ATOM 675 C C . ALA A 1 85 ? 24.318 -8.936 -40.562 1.00 75.00 85 ALA A C 1
ATOM 677 O O . ALA A 1 85 ? 24.176 -9.783 -41.442 1.00 75.00 85 ALA A O 1
ATOM 678 N N . LEU A 1 86 ? 24.603 -7.659 -40.852 1.00 75.81 86 LEU A N 1
ATOM 679 C CA . LEU A 1 86 ? 24.840 -7.140 -42.205 1.00 75.81 86 LEU A CA 1
ATOM 680 C C . LEU A 1 86 ? 26.314 -7.223 -42.627 1.00 75.81 86 LEU A C 1
ATOM 682 O O . LEU A 1 86 ? 26.589 -7.208 -43.825 1.00 75.81 86 LEU A O 1
ATOM 686 N N . SER A 1 87 ? 27.235 -7.335 -41.667 1.00 73.25 87 SER A N 1
ATOM 687 C CA . SER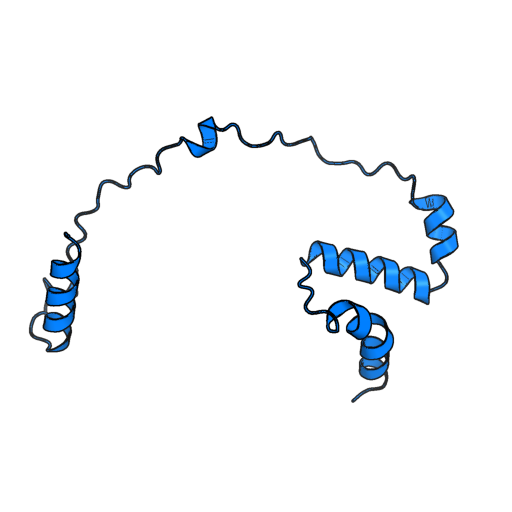 A 1 87 ? 28.682 -7.441 -41.866 1.00 73.25 87 SER A CA 1
ATOM 688 C C . SER A 1 87 ? 29.242 -8.592 -41.020 1.00 73.25 87 SER A C 1
ATOM 690 O O . SER A 1 87 ? 29.667 -8.420 -39.881 1.00 73.25 87 SER A O 1
ATOM 692 N N . GLY A 1 88 ? 29.229 -9.809 -41.574 1.00 77.44 88 GLY A N 1
ATOM 693 C CA . GLY A 1 88 ? 29.718 -10.995 -40.871 1.00 77.44 88 GLY A CA 1
ATOM 694 C C . GLY A 1 88 ? 29.512 -12.309 -41.635 1.00 77.44 88 GLY A C 1
ATOM 695 O O . GLY A 1 88 ? 28.977 -12.301 -42.745 1.00 77.44 88 GLY A O 1
ATOM 696 N N . PRO A 1 89 ? 29.891 -13.455 -41.036 1.00 81.75 89 PRO A N 1
ATOM 697 C CA . PRO A 1 89 ? 29.832 -14.780 -41.674 1.00 81.75 89 PRO A CA 1
ATOM 698 C C . PRO A 1 89 ? 28.427 -15.182 -42.142 1.00 81.75 89 PRO A C 1
ATOM 700 O O . PRO A 1 89 ? 28.264 -15.960 -43.077 1.00 81.75 89 PRO A O 1
ATOM 703 N N . ASP A 1 90 ? 27.409 -14.622 -41.493 1.00 79.62 90 ASP A N 1
ATOM 704 C CA . ASP A 1 90 ? 26.007 -14.976 -41.677 1.00 79.62 90 ASP A CA 1
ATOM 705 C C . ASP A 1 90 ? 25.249 -14.056 -42.648 1.00 79.62 90 ASP A C 1
ATOM 707 O O . ASP A 1 90 ? 24.042 -14.228 -42.828 1.00 79.62 90 ASP A O 1
ATOM 711 N N . GLN A 1 91 ? 25.931 -13.118 -43.317 1.00 81.00 91 GLN A N 1
ATOM 712 C CA . GLN A 1 91 ? 25.320 -12.122 -44.213 1.00 81.00 91 GLN A CA 1
ATOM 713 C C . GLN A 1 91 ? 24.471 -12.744 -45.342 1.00 81.00 91 GLN A C 1
ATOM 715 O O . GLN A 1 91 ? 23.521 -12.125 -45.821 1.00 81.00 91 GLN A O 1
ATOM 720 N N . GLY A 1 92 ? 24.798 -13.966 -45.772 1.00 81.44 92 GLY A N 1
ATOM 721 C CA . GLY A 1 92 ? 24.087 -14.677 -46.839 1.00 81.44 92 GLY A CA 1
ATOM 722 C C . GLY A 1 92 ? 22.774 -15.342 -46.413 1.00 81.44 92 GLY A C 1
ATOM 723 O O . GLY A 1 92 ? 22.109 -15.951 -47.252 1.00 81.44 92 GLY A O 1
ATOM 724 N N . LYS A 1 93 ? 22.386 -15.284 -45.131 1.00 87.25 93 LYS A N 1
ATOM 725 C CA . LYS A 1 93 ? 21.183 -15.982 -44.660 1.00 87.25 93 LYS A CA 1
ATOM 726 C C . LYS A 1 93 ? 19.897 -15.261 -45.115 1.00 87.25 93 LYS A C 1
ATOM 728 O O . LYS A 1 93 ? 19.832 -14.033 -45.054 1.00 87.25 93 LYS A O 1
ATOM 733 N N . PRO A 1 94 ? 18.823 -15.991 -45.483 1.00 85.75 94 PRO A N 1
ATOM 734 C CA . PRO A 1 94 ? 17.594 -15.393 -46.026 1.00 85.75 94 PRO A CA 1
ATOM 735 C C . PRO A 1 94 ? 16.935 -14.338 -45.122 1.00 85.75 94 PRO A C 1
ATOM 737 O O . PRO A 1 94 ? 16.376 -13.357 -45.607 1.00 85.75 94 PRO A O 1
ATOM 740 N N . TRP A 1 95 ? 17.027 -14.505 -43.799 1.00 85.69 95 TRP A N 1
ATOM 741 C CA . TRP A 1 95 ? 16.455 -13.574 -42.820 1.00 85.69 95 TRP A CA 1
ATOM 742 C C . TRP A 1 95 ? 17.194 -12.226 -42.751 1.00 85.69 95 TRP A C 1
ATOM 744 O O . TRP A 1 95 ? 16.593 -11.220 -42.375 1.00 85.69 95 TRP A O 1
ATOM 754 N N . VAL A 1 96 ? 18.459 -12.164 -43.178 1.00 86.88 96 VAL A N 1
ATOM 755 C CA . VAL A 1 96 ? 19.252 -10.922 -43.212 1.00 86.88 96 VAL A CA 1
ATOM 756 C C . VAL A 1 96 ? 18.702 -9.945 -44.257 1.00 86.88 96 VAL A C 1
ATOM 758 O O . VAL A 1 96 ? 18.714 -8.733 -44.045 1.00 86.88 96 VAL A O 1
ATOM 761 N N . GLY A 1 97 ? 18.136 -10.450 -45.359 1.00 82.56 97 GLY A N 1
ATOM 762 C CA . GLY A 1 97 ?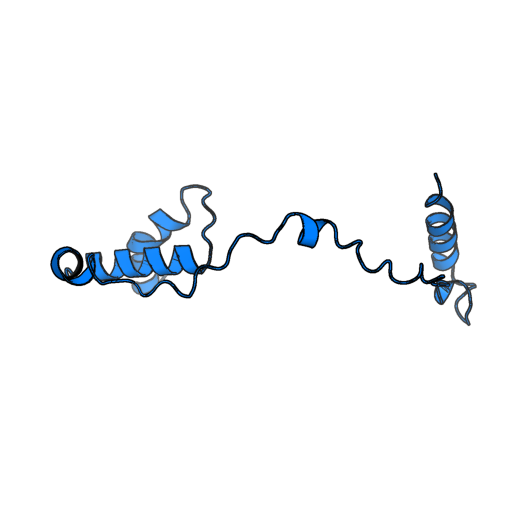 17.481 -9.617 -46.373 1.00 82.56 97 GLY A CA 1
ATOM 763 C C . GLY A 1 97 ? 16.244 -8.880 -45.845 1.00 82.56 97 GLY A C 1
ATOM 764 O O . GLY A 1 97 ? 15.980 -7.751 -46.255 1.00 82.56 97 GLY A O 1
ATOM 765 N N . VAL A 1 98 ? 15.516 -9.482 -44.899 1.00 85.75 98 VAL A N 1
ATOM 766 C CA . VAL A 1 98 ? 14.365 -8.845 -44.236 1.00 85.75 98 VAL A CA 1
ATOM 767 C C . VAL A 1 98 ? 14.834 -7.707 -43.331 1.00 85.75 98 VAL A C 1
ATOM 769 O O . VAL A 1 98 ? 14.274 -6.616 -43.381 1.00 85.75 98 VAL A O 1
ATOM 772 N N . LEU A 1 99 ? 15.902 -7.931 -42.561 1.00 82.88 99 LEU A N 1
ATOM 773 C CA . LEU A 1 99 ? 16.489 -6.902 -41.699 1.00 82.88 99 LEU A CA 1
ATOM 774 C C . LEU A 1 99 ? 17.018 -5.706 -42.495 1.00 82.88 99 LEU A C 1
ATOM 776 O O . LEU A 1 99 ? 16.797 -4.572 -42.085 1.00 82.88 99 LEU A O 1
ATOM 780 N N . ARG A 1 100 ? 17.645 -5.953 -43.653 1.00 83.56 100 ARG A N 1
ATOM 781 C CA . ARG A 1 100 ? 18.123 -4.895 -44.557 1.00 83.56 100 ARG A CA 1
ATOM 782 C C . ARG A 1 100 ? 16.982 -3.989 -45.029 1.00 83.56 100 ARG A C 1
ATOM 784 O O . ARG A 1 100 ? 17.077 -2.771 -44.915 1.00 83.56 100 ARG A O 1
ATOM 791 N N . LYS A 1 101 ? 15.865 -4.583 -45.461 1.00 83.25 101 LYS A N 1
ATOM 792 C CA . LYS A 1 101 ? 14.669 -3.823 -45.859 1.00 83.25 101 LYS A CA 1
ATOM 793 C C . LYS A 1 101 ? 14.089 -3.013 -44.701 1.00 83.25 101 LYS A C 1
ATOM 795 O O . LYS A 1 101 ? 13.672 -1.884 -44.903 1.00 83.25 101 LYS A O 1
ATOM 800 N N . LEU A 1 102 ? 14.068 -3.568 -43.489 1.00 82.44 102 LEU A N 1
ATOM 801 C CA . LEU A 1 102 ? 13.560 -2.860 -42.311 1.00 82.44 102 LEU A CA 1
ATOM 802 C C . LEU A 1 102 ? 14.466 -1.695 -41.888 1.00 82.44 102 LEU A C 1
ATOM 804 O O . LEU A 1 102 ? 13.946 -0.673 -41.449 1.00 82.44 102 LEU A O 1
ATOM 808 N N . SER A 1 103 ? 15.790 -1.814 -42.045 1.00 77.25 103 SER A N 1
ATOM 809 C CA . SER A 1 103 ? 16.716 -0.711 -41.748 1.00 77.25 103 SER A CA 1
ATOM 810 C C . SER A 1 103 ? 16.598 0.462 -42.724 1.00 77.25 103 SER A C 1
ATOM 812 O O . SER A 1 103 ? 16.809 1.602 -42.328 1.00 77.25 103 SER A O 1
ATOM 814 N N . GLU A 1 104 ? 16.224 0.206 -43.980 1.00 74.56 104 GLU A N 1
ATOM 815 C CA . GLU A 1 104 ? 16.058 1.246 -45.008 1.00 74.56 104 GLU A CA 1
ATOM 816 C C . GLU A 1 104 ? 14.775 2.078 -44.811 1.00 74.56 104 GLU A C 1
ATOM 818 O O . GLU A 1 104 ? 14.712 3.230 -45.229 1.00 74.56 104 GLU A O 1
ATOM 823 N N . VAL A 1 105 ? 13.758 1.528 -44.137 1.00 70.25 105 VAL A N 1
ATOM 824 C CA . VAL A 1 105 ? 12.431 2.158 -43.965 1.00 70.25 105 VAL A CA 1
ATOM 825 C C . VAL A 1 105 ? 12.418 3.257 -42.885 1.00 70.25 105 VAL A C 1
ATOM 827 O O . VAL A 1 105 ? 11.468 4.028 -42.806 1.00 70.25 105 VAL A O 1
ATOM 830 N N . GLY A 1 106 ? 13.470 3.380 -42.072 1.00 56.78 106 GLY A N 1
ATOM 831 C CA . GLY A 1 106 ? 13.533 4.310 -40.935 1.00 56.78 106 GLY A CA 1
ATOM 832 C C . GLY A 1 106 ? 13.826 5.788 -41.247 1.00 56.78 106 GLY A C 1
ATOM 833 O O . GLY A 1 106 ? 13.985 6.552 -40.300 1.00 56.78 106 GLY A O 1
ATOM 834 N N . TYR A 1 107 ? 13.917 6.199 -42.519 1.00 49.34 107 TYR A N 1
ATOM 835 C CA . TYR A 1 107 ? 14.285 7.569 -42.931 1.00 49.34 107 TYR A CA 1
ATOM 836 C C . TYR A 1 107 ? 13.207 8.284 -43.773 1.00 49.34 107 TYR A C 1
ATOM 838 O O . TYR A 1 107 ? 13.523 8.902 -44.790 1.00 49.34 107 TYR A O 1
ATOM 846 N N . TYR A 1 108 ? 11.943 8.223 -43.344 1.00 42.31 108 TYR A N 1
ATOM 847 C CA . TYR A 1 108 ? 10.871 9.108 -43.824 1.00 42.31 108 TYR A CA 1
ATOM 848 C C . TYR A 1 108 ? 10.126 9.754 -42.659 1.00 42.31 108 TYR A C 1
ATOM 850 O O . TYR A 1 108 ? 9.789 9.021 -41.702 1.00 42.31 108 TYR A O 1
#

Sequence (108 aa):
TGAIESNINKVIASRFKKRGMSWSKKGALALLKVKETIINGEWDTWWKTERERNIKVGKYKPPLPAACFKKETETSPLIEVSLPALSGPDQGKPWVGVLRKLSEVGYY

Secondary structure (DSSP, 8-state):
--HHHHHHIIIIIHHHTTTSPPPPHHHHHHHHHHHHHHHTT-HHHHHHHTTT------S--PPPPHHHHSS------------TTTSSTTTTSHHHHHHHHHHHTT--

Foldseek 3Di:
DDPVVVVCCVQPVCPDPDPPDDDDPVRSVVVVVCSVCVVVVNNVVCVVPPVPPDDPDDDDDPDDPVVVVVPDPPCVPVPPPDPVCCPDPNVPPPVVVVVVVVVVPPPD

Organism: NCBI:txid412755

pLDDT: mean 77.66, std 10.91, range [42.31, 93.19]

Radius of gyration: 28.41 Å; chains: 1; bounding box: 44×47×67 Å